Protein AF-A0A2A5S0N9-F1 (afdb_monomer)

Mean predicted aligned error: 5.62 Å

Secondary structure (DSSP, 8-state):
-PPPP-GGGS-SS-S-S-EEEEEEEEEEEEE--B-TTSPBPB-TTSSBPPEEEEEEEEEEEEEEE-SSTTTT-EEEEEE--SS-SS-HHHHHTSS--EEEEET-EEEE-SSS-EEE-SEEEE-

Foldseek 3Di:
DDDDDDPVVDDPQPQAFKKWFDAKDFDFDWDWDADPVRHTDADPVRHRDTDGDPHTQWMKTWIAHCDDPNHRDIAIEIERDSDDPDHNVRSVVDPTWMKGFAPKDFPDDDVVTHIYGHDMDTD

pLDDT: mean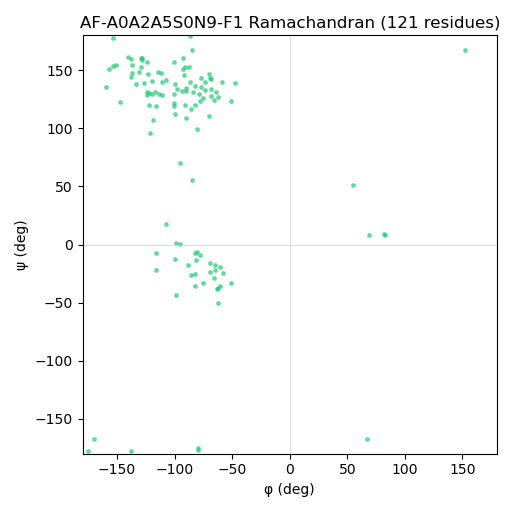 92.05, std 6.94, range [53.56, 97.94]

Nearest PDB structures (foldseek):
  1sru-assembly1_A  TM=3.888E-01  e=2.735E-01  Escherichia coli
  1sru-assembly1_D  TM=3.316E-01  e=3.416E-01  Escherichia coli
  1eyg-assembly1_B  TM=3.604E-01  e=7.444E-01  Escherichia coli
  7u5c-assembly1_E  TM=4.279E-01  e=1.715E+00  Homo sapiens
  3in9-assembly1_A  TM=2.583E-01  e=1.715E+00  Bacteroides thetaiotaomicron

Sequence (123 aa):
MAKLLSVRDWDFNNIGNVFELDEVTPVFEQEHRADENGEIIKDREGKPRNFATDRIIGQNYSVTILDGKFKKKSTQIKILDPKALITNDDIMKKDSVKVTFVNLECSMQGNPMYYRAEKIEFV

Solvent-accessible surface area (backbone atoms only — not comparable to full-atom values): 7230 Å² total; per-residue (Å²): 134,88,80,79,91,51,79,86,80,53,71,72,52,71,48,50,68,41,28,35,57,76,44,63,44,79,34,52,42,68,45,75,48,59,47,100,86,67,48,72,42,52,43,99,84,68,45,79,30,77,38,74,53,92,50,61,48,11,31,34,36,35,30,35,25,70,30,68,93,44,45,80,41,70,45,44,37,35,28,81,42,58,72,68,96,65,54,56,72,60,45,74,75,40,98,73,46,50,31,34,60,44,76,51,38,64,73,40,92,58,94,74,55,36,32,30,28,78,45,77,44,78,108

Radius of gyration: 18.24 Å; Cα contacts (8 Å, |Δi|>4): 247; chains: 1; bounding box: 46×27×60 Å

Structure (mmCIF, N/CA/C/O backbone):
data_AF-A0A2A5S0N9-F1
#
_entry.id   AF-A0A2A5S0N9-F1
#
loop_
_atom_site.group_PDB
_atom_site.id
_atom_site.type_symbol
_atom_site.label_atom_id
_atom_site.label_alt_id
_atom_site.label_comp_id
_atom_site.label_asym_id
_atom_site.label_entity_id
_atom_site.label_seq_id
_atom_site.pdbx_PDB_ins_code
_atom_site.Cartn_x
_atom_site.Cartn_y
_atom_site.Cartn_z
_atom_site.occupancy
_atom_site.B_iso_or_equiv
_atom_site.auth_seq_id
_atom_site.auth_comp_id
_atom_site.auth_asym_id
_atom_site.auth_atom_id
_atom_site.pdbx_PDB_model_num
ATOM 1 N N . MET A 1 1 ? 26.262 16.129 28.523 1.00 53.56 1 MET A N 1
ATOM 2 C CA . MET A 1 1 ? 26.012 16.820 27.238 1.00 53.56 1 MET A CA 1
ATOM 3 C C . MET A 1 1 ? 24.746 16.215 26.643 1.00 53.56 1 MET A C 1
ATOM 5 O O . MET A 1 1 ? 24.692 14.995 26.541 1.00 53.56 1 MET A O 1
ATOM 9 N N . ALA A 1 2 ? 23.706 17.009 26.376 1.00 66.38 2 ALA A N 1
ATOM 10 C CA . ALA A 1 2 ? 22.451 16.488 25.825 1.00 66.38 2 ALA A CA 1
ATOM 11 C C . ALA A 1 2 ? 22.644 16.133 24.342 1.00 66.38 2 ALA A C 1
ATOM 13 O O . ALA A 1 2 ? 23.235 16.917 23.600 1.00 66.38 2 ALA A O 1
ATOM 14 N N . LYS A 1 3 ? 22.193 14.948 23.919 1.00 78.56 3 LYS A N 1
ATOM 15 C CA . LYS A 1 3 ? 22.180 14.572 22.499 1.00 78.56 3 LYS A CA 1
ATOM 16 C C . LYS A 1 3 ? 21.008 15.268 21.807 1.00 78.56 3 LYS A C 1
ATOM 18 O O . LYS A 1 3 ? 19.947 15.428 22.406 1.00 78.56 3 LYS A O 1
ATOM 23 N N . LEU A 1 4 ? 21.217 15.685 20.562 1.00 82.50 4 LEU A N 1
ATOM 24 C CA . LEU A 1 4 ? 20.164 16.259 19.728 1.00 82.50 4 LEU A CA 1
ATOM 25 C C . LEU A 1 4 ? 19.212 15.155 19.265 1.00 82.50 4 LEU A C 1
ATOM 27 O O . LEU A 1 4 ? 19.663 14.068 18.908 1.00 82.50 4 LEU A O 1
ATOM 31 N N . LEU A 1 5 ? 17.915 15.462 19.257 1.00 78.44 5 LEU A N 1
ATOM 32 C CA . LEU A 1 5 ? 16.883 14.583 18.717 1.00 78.44 5 LEU A CA 1
ATOM 33 C C . LEU A 1 5 ? 17.106 14.395 17.209 1.00 78.44 5 LEU A C 1
ATOM 35 O O . LEU A 1 5 ? 17.296 15.368 16.477 1.00 78.44 5 LEU A O 1
ATOM 39 N N . SER A 1 6 ? 17.089 13.150 16.752 1.00 80.62 6 SER A N 1
ATOM 40 C CA . SER A 1 6 ? 17.381 12.748 15.380 1.00 80.62 6 SER A CA 1
ATOM 41 C C . SER A 1 6 ? 16.276 11.867 14.819 1.00 80.62 6 SER A C 1
ATOM 43 O O . SER A 1 6 ? 15.548 11.219 15.561 1.00 80.62 6 SER A O 1
ATOM 45 N N . VAL A 1 7 ? 16.187 11.791 13.487 1.00 71.75 7 VAL A N 1
ATOM 46 C CA . VAL A 1 7 ? 15.214 10.946 12.767 1.00 71.75 7 VAL A CA 1
ATOM 47 C C . VAL A 1 7 ? 15.231 9.494 13.278 1.00 71.75 7 VAL A C 1
ATOM 49 O O . VAL A 1 7 ? 14.185 8.869 13.381 1.00 71.75 7 VAL A O 1
ATOM 52 N N . ARG A 1 8 ? 16.395 8.984 13.704 1.00 73.62 8 ARG A N 1
ATOM 53 C CA . ARG A 1 8 ? 16.564 7.618 14.231 1.00 73.62 8 ARG A CA 1
ATOM 54 C C . ARG A 1 8 ? 15.914 7.377 15.594 1.00 73.62 8 ARG A C 1
ATOM 56 O O . ARG A 1 8 ? 15.753 6.224 15.973 1.00 73.62 8 ARG A O 1
ATOM 63 N N . ASP A 1 9 ? 15.564 8.435 16.318 1.00 79.12 9 ASP A N 1
ATOM 64 C CA . ASP A 1 9 ? 14.878 8.338 17.608 1.00 79.12 9 ASP A CA 1
ATOM 65 C C . ASP A 1 9 ? 13.363 8.112 17.443 1.00 79.12 9 ASP A C 1
ATOM 67 O O . ASP A 1 9 ? 12.656 7.881 18.425 1.00 79.12 9 ASP A O 1
ATOM 71 N N . TRP A 1 10 ? 12.848 8.166 16.208 1.00 79.31 10 TRP A N 1
ATOM 72 C CA . TRP A 1 10 ? 11.469 7.815 15.884 1.00 79.31 10 TRP A CA 1
ATOM 73 C C . TRP A 1 10 ? 11.387 6.404 15.298 1.00 79.31 10 TRP A C 1
ATOM 75 O O . TRP A 1 10 ? 12.070 6.070 14.331 1.00 79.31 10 TRP A O 1
ATOM 85 N N . ASP A 1 11 ? 10.488 5.591 15.854 1.00 83.50 11 ASP A N 1
ATOM 86 C CA . ASP A 1 11 ? 10.097 4.322 15.249 1.00 83.50 11 ASP A CA 1
ATOM 87 C C . ASP A 1 11 ? 9.071 4.580 14.140 1.00 83.50 11 ASP A C 1
ATOM 89 O O . ASP A 1 11 ? 7.886 4.802 14.396 1.00 83.50 11 ASP A O 1
ATOM 93 N N . PHE A 1 12 ? 9.546 4.590 12.895 1.00 83.75 12 PHE A N 1
ATOM 94 C CA . PHE A 1 12 ? 8.689 4.786 11.729 1.00 83.75 12 PHE A CA 1
ATOM 95 C C . PHE A 1 12 ? 7.903 3.548 11.333 1.00 83.75 12 PHE A C 1
ATOM 97 O O . PHE A 1 12 ? 7.046 3.686 10.470 1.00 83.75 12 PHE A O 1
ATOM 104 N N . ASN A 1 13 ? 8.161 2.376 11.916 1.00 84.38 13 ASN A N 1
ATOM 105 C CA . ASN A 1 13 ? 7.396 1.166 11.616 1.00 84.38 13 ASN A CA 1
ATOM 106 C C . ASN A 1 13 ? 6.089 1.121 12.418 1.00 84.38 13 ASN A C 1
ATOM 108 O O . ASN A 1 13 ? 5.103 0.545 11.970 1.00 84.38 13 ASN A O 1
ATOM 112 N N . ASN A 1 14 ? 6.045 1.793 13.570 1.00 86.75 14 ASN A N 1
ATOM 113 C CA . ASN A 1 14 ? 4.873 1.844 14.436 1.00 86.75 14 ASN A CA 1
ATOM 114 C C . ASN A 1 14 ? 4.016 3.095 14.180 1.00 86.75 14 ASN A C 1
ATOM 116 O O . ASN A 1 14 ? 3.967 4.027 14.992 1.00 86.75 14 ASN A O 1
ATOM 120 N N . ILE A 1 15 ? 3.353 3.139 13.019 1.00 90.94 15 ILE A N 1
ATOM 121 C CA . ILE A 1 15 ? 2.495 4.277 12.651 1.00 90.94 15 ILE A CA 1
ATOM 122 C C . ILE A 1 15 ? 1.040 4.162 13.111 1.00 90.94 15 ILE A C 1
ATOM 124 O O . ILE A 1 15 ? 0.353 5.180 13.181 1.00 90.94 15 ILE A O 1
ATOM 128 N N . GLY A 1 16 ? 0.597 2.957 13.454 1.00 91.50 16 GLY A N 1
ATOM 129 C CA . GLY A 1 16 ? -0.781 2.613 13.788 1.00 91.50 16 GLY A CA 1
ATOM 130 C C . GLY A 1 16 ? -1.050 1.144 13.459 1.00 91.50 16 GLY A C 1
ATOM 131 O O . GLY A 1 16 ? -0.242 0.512 12.779 1.00 91.50 16 GLY A O 1
ATOM 132 N N . ASN A 1 17 ? -2.166 0.602 13.944 1.00 94.69 17 ASN A N 1
ATOM 133 C CA . ASN A 1 17 ? -2.576 -0.786 13.688 1.00 94.69 17 ASN A CA 1
ATOM 134 C C . ASN A 1 17 ? -3.881 -0.875 12.897 1.00 94.69 17 ASN A C 1
ATOM 136 O O . ASN A 1 17 ? -4.152 -1.907 12.280 1.00 94.69 17 ASN A O 1
ATOM 140 N N . VAL A 1 18 ? -4.691 0.185 12.922 1.00 97.25 18 VAL A N 1
ATOM 141 C CA . VAL A 1 18 ? -5.993 0.227 12.258 1.00 97.25 18 VAL A CA 1
ATOM 142 C C . VAL A 1 18 ? -6.029 1.386 11.280 1.00 97.25 18 VAL A C 1
ATOM 144 O O . VAL A 1 18 ? -5.714 2.531 11.615 1.00 97.25 18 VAL A O 1
ATOM 147 N N . PHE A 1 19 ? -6.460 1.077 10.066 1.00 97.69 19 PHE A N 1
ATOM 148 C CA . PHE A 1 19 ? -6.443 1.991 8.940 1.00 97.69 19 PHE A CA 1
ATOM 149 C C . PHE A 1 19 ? -7.801 1.995 8.251 1.00 97.69 19 PHE A C 1
ATOM 151 O O . PHE A 1 19 ? -8.496 0.982 8.227 1.00 97.69 19 PHE A O 1
ATOM 158 N N . GLU A 1 20 ? -8.170 3.137 7.696 1.00 97.69 20 GLU A N 1
ATOM 159 C CA . GLU A 1 20 ? -9.263 3.269 6.744 1.00 97.69 20 GLU A CA 1
ATOM 160 C C . GLU A 1 20 ? -8.693 3.173 5.337 1.00 97.69 20 GLU A C 1
ATOM 162 O O . GLU A 1 20 ? -7.666 3.784 5.045 1.00 97.69 20 GLU A O 1
ATOM 167 N N . LEU A 1 21 ? -9.321 2.360 4.498 1.00 97.44 21 LEU A N 1
ATOM 168 C CA . LEU A 1 21 ? -8.898 2.156 3.127 1.00 97.44 21 LEU A CA 1
ATOM 169 C C . LEU A 1 21 ? -9.604 3.146 2.203 1.00 97.44 21 LEU A C 1
ATOM 171 O O . LEU A 1 21 ? -10.829 3.124 2.101 1.00 97.44 21 LEU A O 1
ATOM 175 N N . ASP A 1 22 ? -8.808 3.960 1.513 1.00 96.38 22 ASP A N 1
ATOM 176 C CA . ASP A 1 22 ? -9.287 5.035 0.645 1.00 96.38 22 ASP A CA 1
ATOM 177 C C . ASP A 1 22 ? -9.288 4.604 -0.833 1.00 96.38 22 ASP A C 1
ATOM 179 O O . ASP A 1 22 ? -10.245 4.854 -1.562 1.00 96.38 22 ASP A O 1
ATOM 183 N N . GLU A 1 23 ? -8.221 3.936 -1.287 1.00 97.12 23 GLU A N 1
ATOM 184 C CA . GLU A 1 23 ? -8.047 3.528 -2.689 1.00 97.12 23 GLU A CA 1
ATOM 185 C C . GLU A 1 23 ? -7.078 2.342 -2.815 1.00 97.12 23 GLU A C 1
ATOM 187 O O . GLU A 1 23 ? -6.135 2.198 -2.032 1.00 97.12 23 GLU A O 1
ATOM 192 N N . VAL A 1 24 ? -7.267 1.521 -3.848 1.00 97.06 24 VAL A N 1
ATOM 193 C CA . VAL A 1 24 ? -6.330 0.479 -4.284 1.00 97.06 24 VAL A CA 1
ATOM 194 C C . VAL A 1 24 ? -5.880 0.746 -5.717 1.00 97.06 24 VAL A C 1
ATOM 196 O O . VAL A 1 24 ? -6.703 0.928 -6.615 1.00 97.06 24 VAL A O 1
ATOM 199 N N . THR A 1 25 ? -4.565 0.728 -5.946 1.00 96.94 25 THR A N 1
ATOM 200 C CA . THR A 1 25 ? -3.967 0.865 -7.283 1.00 96.94 25 THR A CA 1
ATOM 201 C C . THR A 1 25 ? -2.994 -0.279 -7.584 1.00 96.94 25 THR A C 1
ATOM 203 O O . THR A 1 25 ? -2.218 -0.671 -6.708 1.00 96.94 25 THR A O 1
ATOM 206 N N . PRO A 1 26 ? -2.991 -0.824 -8.814 1.00 96.88 26 PRO A N 1
ATOM 207 C CA . PRO A 1 26 ? -2.091 -1.910 -9.177 1.00 96.88 26 PRO A CA 1
ATOM 208 C C . PRO A 1 26 ? -0.633 -1.448 -9.253 1.00 96.88 26 PRO A C 1
ATOM 210 O O . PRO A 1 26 ? -0.316 -0.360 -9.736 1.00 96.88 26 PRO A O 1
ATOM 213 N N . VAL A 1 27 ? 0.271 -2.327 -8.827 1.00 95.50 27 VAL A N 1
ATOM 214 C CA . VAL A 1 27 ? 1.715 -2.200 -9.038 1.00 95.50 27 VAL A CA 1
ATOM 215 C C . VAL A 1 27 ? 2.104 -3.099 -10.200 1.00 95.50 27 VAL A C 1
ATOM 217 O O . VAL A 1 27 ? 1.934 -4.316 -10.126 1.00 95.50 27 VAL A O 1
ATOM 220 N N . PHE A 1 28 ? 2.644 -2.505 -11.260 1.00 95.50 28 PHE A N 1
ATOM 221 C CA . PHE A 1 28 ? 3.069 -3.226 -12.457 1.00 95.50 28 PHE A CA 1
ATOM 222 C C . PHE A 1 28 ? 4.541 -3.641 -12.383 1.00 95.50 28 PHE A C 1
ATOM 224 O O . PHE A 1 28 ? 5.373 -2.914 -11.831 1.00 95.50 28 PHE A O 1
ATOM 231 N N . GLU A 1 29 ? 4.859 -4.802 -12.957 1.00 95.31 29 GLU A N 1
ATOM 232 C CA . GLU A 1 29 ? 6.236 -5.234 -13.196 1.00 95.31 29 GLU A CA 1
ATOM 233 C C . GLU A 1 29 ? 6.936 -4.211 -14.089 1.00 95.31 29 GLU A C 1
ATOM 235 O O . GLU A 1 29 ? 6.339 -3.669 -15.025 1.00 95.31 29 GLU A O 1
ATOM 240 N N . GLN A 1 30 ? 8.200 -3.934 -13.780 1.00 93.75 30 GLN A N 1
ATOM 241 C CA . GLN A 1 30 ? 9.024 -3.009 -14.542 1.00 93.75 30 GLN A CA 1
ATOM 242 C C . GLN A 1 30 ? 10.122 -3.769 -15.275 1.00 93.75 30 GLN A C 1
ATOM 244 O O . GLN A 1 30 ? 10.747 -4.663 -14.710 1.00 93.75 30 GLN A O 1
ATOM 249 N N . GLU A 1 31 ? 10.381 -3.368 -16.513 1.00 92.75 31 GLU A N 1
ATOM 250 C CA . GLU A 1 31 ? 11.425 -3.936 -17.360 1.00 92.75 31 GLU A CA 1
ATOM 251 C C . GLU A 1 31 ? 12.318 -2.843 -17.955 1.00 92.75 31 GLU A C 1
ATOM 253 O O . GLU A 1 31 ? 11.938 -1.669 -18.053 1.00 92.75 31 GLU A O 1
ATOM 258 N N . HIS A 1 32 ? 13.505 -3.250 -18.397 1.00 93.75 32 HIS A N 1
ATOM 259 C CA . HIS A 1 32 ? 14.369 -2.437 -19.241 1.00 93.75 32 HIS A CA 1
ATOM 260 C C . HIS A 1 32 ? 14.214 -2.875 -20.691 1.00 93.75 32 HIS A C 1
ATOM 262 O O . HIS A 1 32 ? 14.179 -4.067 -20.987 1.00 93.75 32 HIS A O 1
ATOM 268 N N . ARG A 1 33 ? 14.147 -1.903 -21.599 1.00 92.94 33 ARG A N 1
ATOM 269 C CA . ARG A 1 33 ? 13.999 -2.146 -23.037 1.00 92.94 33 ARG A CA 1
ATOM 270 C C . ARG A 1 33 ? 15.260 -1.734 -23.776 1.00 92.94 33 ARG A C 1
ATOM 272 O O . ARG A 1 33 ? 15.922 -0.783 -23.361 1.00 92.94 33 ARG A O 1
ATOM 279 N N . ALA A 1 34 ? 15.559 -2.440 -24.859 1.00 93.19 34 ALA A N 1
ATOM 280 C CA . ALA A 1 34 ? 16.590 -2.052 -25.809 1.00 93.19 34 ALA A CA 1
ATOM 281 C C . ALA A 1 34 ? 15.989 -1.218 -26.953 1.00 93.19 34 ALA A C 1
ATOM 283 O O . ALA A 1 34 ? 14.809 -1.372 -27.275 1.00 93.19 34 ALA A O 1
ATOM 284 N N . ASP A 1 35 ? 16.783 -0.324 -27.532 1.00 91.31 35 ASP A N 1
ATOM 285 C CA . ASP A 1 35 ? 16.449 0.406 -28.751 1.00 91.31 35 ASP A CA 1
ATOM 286 C C . ASP A 1 35 ? 16.683 -0.452 -30.011 1.00 91.31 35 ASP A C 1
ATOM 288 O O . ASP A 1 35 ? 17.037 -1.630 -29.933 1.00 91.31 35 ASP A O 1
ATOM 292 N N . GLU A 1 36 ? 16.479 0.136 -31.191 1.00 91.62 36 GLU A N 1
ATOM 293 C CA . GLU A 1 36 ? 16.646 -0.542 -32.486 1.00 91.62 36 GLU A CA 1
ATOM 294 C C . GLU A 1 36 ? 18.078 -1.053 -32.734 1.00 91.62 36 GLU A C 1
ATOM 296 O O . GLU A 1 36 ? 18.274 -1.958 -33.544 1.00 91.62 36 GLU A O 1
ATOM 301 N N . ASN A 1 37 ? 19.071 -0.520 -32.015 1.00 91.12 37 ASN A N 1
ATOM 302 C CA . ASN A 1 37 ? 20.474 -0.923 -32.103 1.00 91.12 37 ASN A CA 1
ATOM 303 C C . ASN A 1 37 ? 20.860 -1.954 -31.029 1.00 91.12 37 ASN A C 1
ATOM 305 O O . ASN A 1 37 ? 22.011 -2.389 -30.977 1.00 91.12 37 ASN A O 1
ATOM 309 N N . GLY A 1 38 ? 19.916 -2.357 -30.172 1.00 88.62 38 GLY A N 1
ATOM 310 C CA . GLY A 1 38 ? 20.156 -3.279 -29.066 1.00 88.62 38 GLY A CA 1
ATOM 311 C C . GLY A 1 38 ? 20.724 -2.618 -27.805 1.00 88.62 38 GLY A C 1
ATOM 312 O O . GLY A 1 38 ? 21.087 -3.333 -26.869 1.00 88.62 38 GLY A O 1
ATOM 313 N N . GLU A 1 39 ? 20.793 -1.284 -27.731 1.00 92.50 39 GLU A N 1
ATOM 314 C CA . GLU A 1 39 ? 21.266 -0.577 -26.538 1.00 92.50 39 GLU A CA 1
ATOM 315 C C . GLU A 1 39 ? 20.132 -0.332 -25.537 1.00 92.50 39 GLU A C 1
ATOM 317 O O . GLU A 1 39 ? 19.017 0.023 -25.909 1.00 92.50 39 GLU A O 1
ATOM 322 N N . ILE A 1 40 ? 20.404 -0.480 -24.234 1.00 93.50 40 ILE A N 1
ATOM 323 C CA . ILE A 1 40 ? 19.397 -0.226 -23.191 1.00 93.50 40 ILE A CA 1
ATOM 324 C C . ILE A 1 40 ? 18.970 1.244 -23.223 1.00 93.50 40 ILE A C 1
ATOM 326 O O . ILE A 1 40 ? 19.797 2.147 -23.072 1.00 93.50 40 ILE A O 1
ATOM 330 N N . ILE A 1 41 ? 17.660 1.473 -23.316 1.00 93.50 41 ILE A N 1
ATOM 331 C CA . ILE A 1 41 ? 17.070 2.808 -23.291 1.00 93.50 41 ILE A CA 1
ATOM 332 C C . ILE A 1 41 ? 17.306 3.437 -21.919 1.00 93.50 41 ILE A C 1
ATOM 334 O O . ILE A 1 41 ? 16.911 2.897 -20.881 1.00 93.50 41 ILE A O 1
ATOM 338 N N . LYS A 1 42 ? 17.927 4.616 -21.923 1.00 93.94 42 LYS A N 1
ATOM 339 C CA . LYS A 1 42 ? 18.262 5.375 -20.717 1.00 93.94 42 LYS A CA 1
ATOM 340 C C . LYS A 1 42 ? 17.271 6.511 -20.457 1.00 93.94 42 LYS A C 1
ATOM 342 O O . LYS A 1 42 ? 16.567 6.972 -21.356 1.00 93.94 42 LYS A O 1
ATOM 347 N N . ASP A 1 43 ? 17.191 6.945 -19.207 1.00 91.00 43 ASP A N 1
ATOM 348 C CA . ASP A 1 43 ? 16.490 8.159 -18.801 1.00 91.00 43 ASP A CA 1
ATOM 349 C C . ASP A 1 43 ? 17.338 9.422 -19.063 1.00 91.00 43 ASP A C 1
ATOM 351 O O . ASP A 1 43 ? 18.425 9.366 -19.642 1.00 91.00 43 ASP A O 1
ATOM 355 N N . ARG A 1 44 ? 16.838 10.591 -18.638 1.00 90.56 44 ARG A N 1
ATOM 356 C CA . ARG A 1 44 ? 17.540 11.878 -18.806 1.00 90.56 44 ARG A CA 1
ATOM 357 C C . ARG A 1 44 ? 18.858 11.964 -18.024 1.00 90.56 44 ARG A C 1
ATOM 359 O O . ARG A 1 44 ? 19.665 12.836 -18.324 1.00 90.56 44 ARG A O 1
ATOM 366 N N . GLU A 1 45 ? 19.066 11.093 -17.040 1.00 91.19 45 GLU A N 1
ATOM 367 C CA . GLU A 1 45 ? 20.269 11.022 -16.205 1.00 91.19 45 GLU A CA 1
ATOM 368 C C . GLU A 1 45 ? 21.249 9.935 -16.685 1.00 91.19 45 GLU A C 1
ATOM 370 O O . GLU A 1 45 ? 22.298 9.733 -16.075 1.00 91.19 45 GLU A O 1
ATOM 375 N N . GLY A 1 46 ? 20.927 9.228 -17.774 1.00 89.81 46 GLY A N 1
ATOM 376 C CA . GLY A 1 46 ? 21.766 8.172 -18.336 1.00 89.81 46 GLY A CA 1
ATOM 377 C C . GLY A 1 46 ? 21.631 6.812 -17.643 1.00 89.81 46 GLY A C 1
ATOM 378 O O . GLY A 1 46 ? 22.407 5.904 -17.952 1.00 89.81 46 GLY A O 1
ATOM 379 N N . LYS A 1 47 ? 20.664 6.633 -16.736 1.0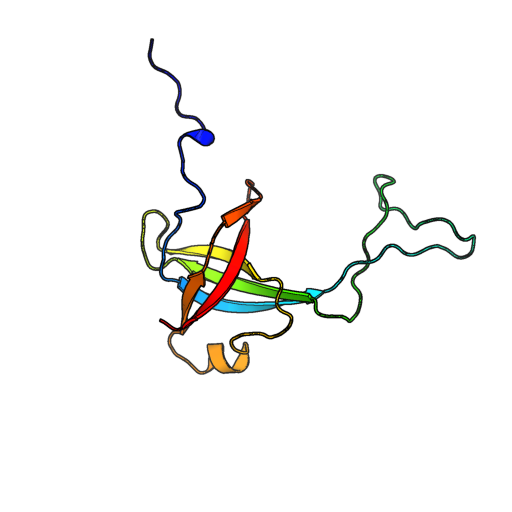0 91.25 47 LYS A N 1
ATOM 380 C CA . LYS A 1 47 ? 20.382 5.342 -16.087 1.00 91.25 47 LYS A CA 1
ATOM 381 C C . LYS A 1 47 ? 19.402 4.519 -16.926 1.00 91.25 47 LYS A C 1
ATOM 383 O O . LYS A 1 47 ? 18.591 5.113 -17.631 1.00 91.25 47 LYS A O 1
ATOM 388 N N . PRO A 1 48 ? 19.426 3.175 -16.850 1.00 93.38 48 PRO A N 1
ATOM 389 C CA . PRO A 1 48 ? 18.409 2.333 -17.475 1.00 93.38 48 PRO A CA 1
ATOM 390 C C . PRO A 1 48 ? 16.999 2.789 -17.099 1.00 93.38 48 PRO A C 1
ATOM 392 O O . PRO A 1 48 ? 16.653 2.881 -15.921 1.00 93.38 48 PRO A O 1
ATOM 395 N N . ARG A 1 49 ? 16.181 3.089 -18.106 1.00 92.69 49 ARG A N 1
ATOM 396 C CA . ARG A 1 49 ? 14.806 3.525 -17.892 1.00 92.69 49 ARG A CA 1
ATOM 397 C C . ARG A 1 49 ? 13.938 2.317 -17.554 1.00 92.69 49 ARG A C 1
ATOM 399 O O . ARG A 1 49 ? 14.012 1.289 -18.227 1.00 92.69 49 ARG A O 1
ATOM 406 N N . ASN A 1 50 ? 13.091 2.467 -16.542 1.00 91.69 50 ASN 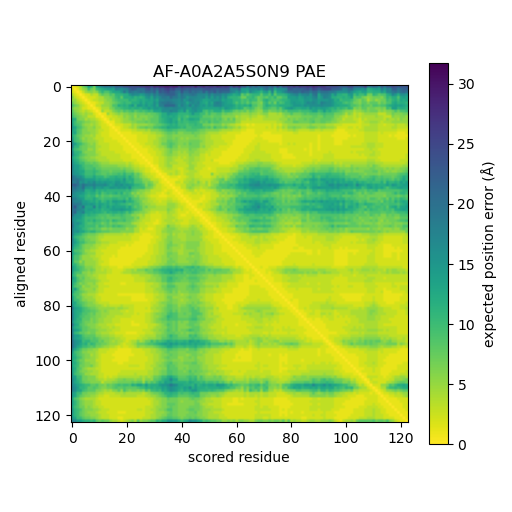A N 1
ATOM 407 C CA . ASN A 1 50 ? 12.064 1.483 -16.218 1.00 91.69 50 ASN A CA 1
ATOM 408 C C . ASN A 1 50 ? 10.824 1.726 -17.078 1.00 91.69 50 ASN A C 1
ATOM 410 O O . ASN A 1 50 ? 10.317 2.850 -17.153 1.00 91.69 50 ASN A O 1
ATOM 414 N N . PHE A 1 51 ? 10.316 0.663 -17.687 1.00 91.62 51 PHE A N 1
ATOM 415 C CA . PHE A 1 51 ? 9.045 0.649 -18.396 1.00 91.62 51 PHE A CA 1
ATOM 416 C C . PHE A 1 51 ? 8.084 -0.260 -17.649 1.00 91.62 51 PHE A C 1
ATOM 418 O O . PHE A 1 51 ? 8.437 -1.388 -17.324 1.00 91.62 51 PHE A O 1
ATOM 425 N N . ALA A 1 52 ? 6.880 0.233 -17.365 1.00 89.06 52 ALA A N 1
ATOM 426 C CA . ALA A 1 52 ? 5.828 -0.623 -16.842 1.00 89.06 52 ALA A CA 1
ATOM 427 C C . ALA A 1 52 ? 5.383 -1.608 -17.932 1.00 89.06 52 ALA A C 1
ATOM 429 O O . ALA A 1 52 ? 5.173 -1.220 -19.087 1.00 89.06 52 ALA A O 1
ATOM 430 N N . THR A 1 53 ? 5.252 -2.867 -17.544 1.00 93.44 53 THR A N 1
ATOM 431 C CA . THR A 1 53 ? 4.563 -3.900 -18.319 1.00 93.44 53 THR A CA 1
ATOM 432 C C . THR A 1 53 ? 3.063 -3.871 -18.001 1.00 93.44 53 THR A C 1
ATOM 434 O O . THR A 1 53 ? 2.600 -3.076 -17.181 1.00 93.44 53 THR A O 1
ATOM 437 N N . ASP A 1 54 ? 2.292 -4.743 -18.641 1.00 93.00 54 ASP A N 1
ATOM 438 C CA . ASP A 1 54 ? 0.885 -4.999 -18.325 1.00 93.00 54 ASP A CA 1
ATOM 439 C C . ASP A 1 54 ? 0.694 -5.978 -17.149 1.00 93.00 54 ASP A C 1
ATOM 441 O O . ASP A 1 54 ? -0.422 -6.152 -16.651 1.00 93.00 54 ASP A O 1
ATOM 445 N N . ARG A 1 55 ? 1.773 -6.596 -16.656 1.00 96.06 55 ARG A N 1
ATOM 446 C CA . ARG A 1 55 ? 1.714 -7.584 -15.581 1.00 96.06 55 ARG A CA 1
ATOM 447 C C . ARG A 1 55 ? 1.645 -6.916 -14.212 1.00 96.06 55 ARG A C 1
ATOM 449 O O . ARG A 1 55 ? 2.576 -6.239 -13.782 1.00 96.06 55 ARG A O 1
ATOM 456 N N . ILE A 1 56 ? 0.570 -7.183 -13.477 1.00 96.06 56 ILE A N 1
ATOM 457 C CA . ILE A 1 56 ? 0.417 -6.756 -12.081 1.00 96.06 56 ILE A CA 1
ATOM 458 C C . ILE A 1 56 ? 1.213 -7.697 -11.165 1.00 96.06 56 ILE A C 1
ATOM 460 O O . ILE A 1 56 ? 1.057 -8.916 -11.228 1.00 96.06 56 ILE A O 1
ATOM 464 N N . ILE A 1 57 ? 2.043 -7.124 -10.294 1.00 96.75 57 ILE A N 1
ATOM 465 C CA . ILE A 1 57 ? 2.872 -7.837 -9.304 1.00 96.75 57 ILE A CA 1
ATOM 466 C C . ILE A 1 57 ? 2.495 -7.515 -7.858 1.00 96.75 57 ILE A C 1
ATOM 468 O O . ILE A 1 57 ? 3.036 -8.109 -6.930 1.00 96.75 57 ILE A O 1
ATOM 472 N N . GLY A 1 58 ? 1.605 -6.550 -7.652 1.00 97.31 58 GLY A N 1
ATOM 473 C CA . GLY A 1 58 ? 1.242 -6.083 -6.325 1.00 97.31 58 GLY A CA 1
ATOM 474 C C . GLY A 1 58 ? 0.124 -5.057 -6.349 1.00 97.31 58 GLY A C 1
ATOM 475 O O . GLY A 1 58 ? -0.380 -4.686 -7.409 1.00 97.31 58 GLY A O 1
ATOM 476 N N . GLN A 1 59 ? -0.211 -4.559 -5.167 1.00 97.94 59 GLN A N 1
ATOM 477 C CA . GLN A 1 59 ? -1.211 -3.524 -4.944 1.00 97.94 59 GLN A CA 1
ATOM 478 C C . GLN A 1 59 ? -0.649 -2.468 -3.989 1.00 97.94 59 GLN A C 1
ATOM 480 O O . GLN A 1 59 ? 0.005 -2.792 -2.994 1.00 97.94 59 GLN A O 1
ATOM 485 N N . ASN A 1 60 ? -0.905 -1.202 -4.292 1.00 97.06 60 ASN A N 1
ATOM 486 C CA . ASN A 1 60 ? -0.696 -0.078 -3.392 1.00 97.06 60 ASN A CA 1
ATOM 487 C C . ASN A 1 60 ? -2.046 0.305 -2.783 1.00 97.06 60 ASN A C 1
ATOM 489 O O . ASN A 1 60 ? -2.975 0.661 -3.509 1.00 97.06 60 ASN A O 1
ATOM 493 N N . TYR A 1 61 ? -2.124 0.262 -1.458 1.00 97.44 61 TYR A N 1
ATOM 494 C CA . TYR A 1 61 ? -3.291 0.659 -0.681 1.00 97.44 61 TYR A CA 1
ATOM 495 C C . TYR A 1 61 ? -3.060 2.070 -0.133 1.00 97.44 61 TYR A C 1
ATOM 497 O O . TYR A 1 61 ? -2.178 2.269 0.707 1.00 97.44 61 TYR A O 1
ATOM 505 N N . SER A 1 62 ? -3.825 3.046 -0.619 1.00 97.00 62 SER A N 1
ATOM 506 C CA . SER A 1 62 ? -3.900 4.383 -0.025 1.00 97.00 62 SER A CA 1
ATOM 507 C C . SER A 1 62 ? -4.793 4.304 1.206 1.00 97.00 62 SER A C 1
ATOM 509 O O . SER A 1 62 ? -5.932 3.843 1.114 1.00 97.00 62 SER A O 1
ATOM 511 N N . VAL A 1 63 ? -4.262 4.704 2.357 1.00 96.94 63 VAL A N 1
ATOM 512 C CA . VAL A 1 63 ? -4.951 4.543 3.637 1.00 96.94 63 VAL A CA 1
ATOM 513 C C . VAL A 1 63 ? -4.839 5.770 4.522 1.00 96.94 63 VAL A C 1
ATOM 515 O O . VAL A 1 63 ? -3.832 6.485 4.493 1.00 96.94 63 VAL A O 1
ATOM 518 N N . THR A 1 64 ? -5.818 5.924 5.407 1.00 97.00 64 THR A N 1
ATOM 519 C CA . THR A 1 64 ? -5.827 6.903 6.490 1.00 97.00 64 THR A CA 1
ATOM 520 C C . THR A 1 64 ? -5.691 6.207 7.844 1.00 97.00 64 THR A C 1
ATOM 522 O O . THR A 1 64 ? -6.410 5.269 8.172 1.00 97.00 64 THR A O 1
ATOM 525 N N . ILE A 1 65 ? -4.747 6.661 8.667 1.00 96.81 65 ILE A N 1
ATOM 526 C CA . ILE A 1 65 ? -4.430 6.051 9.964 1.00 96.81 65 ILE A CA 1
ATOM 527 C C . ILE A 1 65 ? -5.518 6.408 10.989 1.00 96.81 65 ILE A C 1
ATOM 529 O O . ILE A 1 65 ? -5.790 7.591 11.226 1.00 96.81 65 ILE A O 1
ATOM 533 N N . LEU A 1 66 ? -6.116 5.410 11.648 1.00 97.50 66 LEU A N 1
ATOM 534 C CA . LEU A 1 66 ? -7.230 5.610 12.588 1.00 97.50 66 LEU A CA 1
ATOM 535 C C . LEU A 1 66 ? -6.821 5.617 14.069 1.00 97.50 66 LEU A C 1
ATOM 537 O O . LEU A 1 66 ? -7.607 6.057 14.923 1.00 97.50 66 LEU A O 1
ATOM 541 N N . ASP A 1 67 ? -5.599 5.198 14.385 1.00 95.06 67 ASP A N 1
ATOM 542 C CA . ASP A 1 67 ? -5.064 5.106 15.742 1.00 95.06 67 ASP A CA 1
ATOM 543 C C . ASP A 1 67 ? -3.607 5.602 15.859 1.00 95.06 6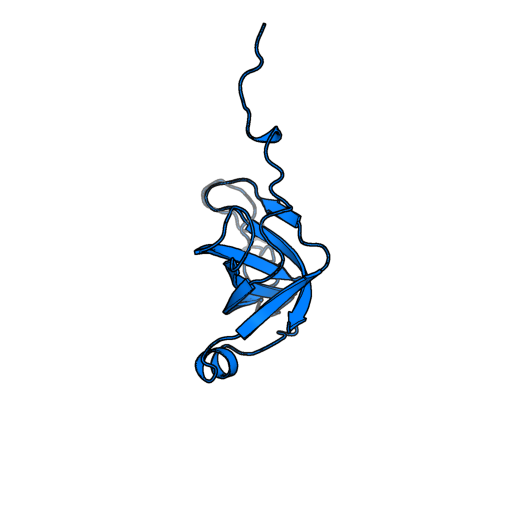7 ASP A C 1
ATOM 545 O O . ASP A 1 67 ? -3.026 6.160 14.930 1.00 95.06 67 ASP A O 1
ATOM 549 N N . GLY A 1 68 ? -3.044 5.502 17.065 1.00 90.06 68 GLY A N 1
ATOM 550 C CA . GLY A 1 68 ? -1.651 5.860 17.325 1.00 90.06 68 GLY A CA 1
ATOM 551 C C . GLY A 1 68 ? -1.317 7.352 17.197 1.00 90.06 68 GLY A C 1
ATOM 552 O O . GLY A 1 68 ? -2.175 8.238 17.160 1.00 90.06 68 GLY A O 1
ATOM 553 N N . LYS A 1 69 ? -0.010 7.635 17.167 1.00 89.00 69 LYS A N 1
ATOM 554 C CA . LYS A 1 69 ? 0.547 8.999 17.152 1.00 89.00 69 LYS A CA 1
ATOM 555 C C . LYS A 1 69 ? 0.281 9.743 15.840 1.00 89.00 69 LYS A C 1
ATOM 557 O O . LYS A 1 69 ? 0.283 10.972 15.824 1.00 89.00 69 LYS A O 1
ATOM 562 N N . PHE A 1 70 ? 0.055 9.007 14.755 1.00 90.75 70 PHE A N 1
ATOM 563 C CA . PHE A 1 70 ? -0.106 9.552 13.408 1.00 90.75 70 PHE A CA 1
ATOM 564 C C . PHE A 1 70 ? -1.554 9.490 12.907 1.00 90.75 70 PHE A C 1
ATOM 566 O O . PHE A 1 70 ? -1.802 9.648 11.714 1.00 90.75 70 PHE A O 1
ATOM 573 N N . LYS A 1 71 ? -2.522 9.318 13.814 1.00 95.06 71 LYS A N 1
ATOM 574 C CA . LYS A 1 71 ? -3.953 9.343 13.505 1.00 95.06 71 LYS A CA 1
ATOM 575 C C . LYS A 1 71 ? -4.339 10.546 12.628 1.00 95.06 71 LYS A C 1
ATOM 577 O O . LYS A 1 71 ? -3.899 11.671 12.874 1.00 95.06 71 LYS A O 1
ATOM 582 N N . LYS A 1 72 ? -5.223 10.314 11.651 1.00 95.0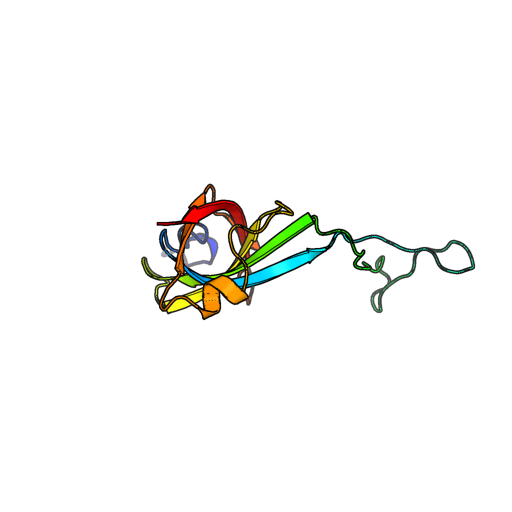0 72 LYS A N 1
ATOM 583 C CA . LYS A 1 72 ? -5.677 11.258 10.606 1.00 95.00 72 LYS A CA 1
ATOM 584 C C . LYS A 1 72 ? -4.620 11.641 9.563 1.00 95.00 72 LYS A C 1
ATOM 586 O O . LYS A 1 72 ? -4.848 12.571 8.792 1.00 95.00 72 LYS A O 1
ATOM 591 N N . LYS A 1 73 ? -3.453 10.997 9.548 1.00 94.25 73 LYS A N 1
ATOM 592 C CA . LYS A 1 73 ? -2.504 11.104 8.431 1.00 94.25 73 LYS A CA 1
ATOM 593 C C . LYS A 1 73 ? -2.782 10.000 7.421 1.00 94.25 73 LYS A C 1
ATOM 595 O O . LYS A 1 73 ? -3.256 8.935 7.807 1.00 94.25 73 LYS A O 1
ATOM 600 N N . SER A 1 74 ? -2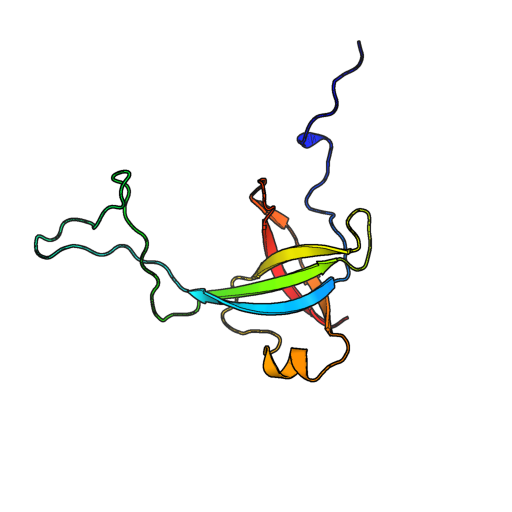.443 10.259 6.164 1.00 94.00 74 SER A N 1
ATOM 601 C CA . SER A 1 74 ? -2.600 9.296 5.076 1.00 94.00 74 SER A CA 1
ATOM 602 C C . SER A 1 74 ? -1.242 8.880 4.524 1.00 94.00 74 SER A C 1
ATOM 604 O O . SER A 1 74 ? -0.280 9.654 4.553 1.00 94.00 74 SER A O 1
ATOM 606 N N . THR A 1 75 ? -1.152 7.643 4.051 1.00 94.12 75 THR A N 1
ATOM 607 C CA . THR A 1 75 ? 0.056 7.076 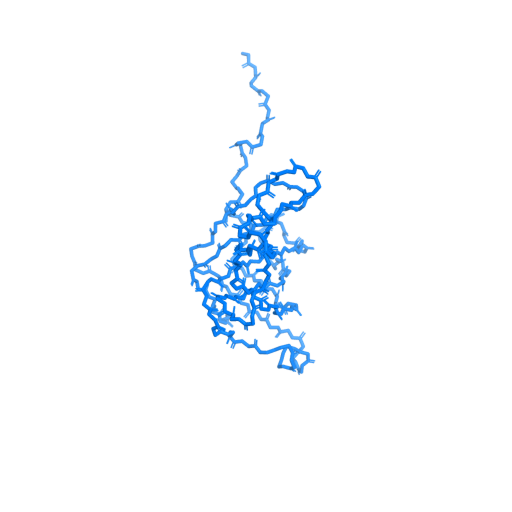3.443 1.00 94.12 75 THR A CA 1
ATOM 608 C C . THR A 1 75 ? -0.317 5.966 2.460 1.00 94.12 75 THR A C 1
ATOM 610 O O . THR A 1 75 ? -1.491 5.643 2.291 1.00 94.12 75 THR A O 1
ATOM 613 N N . GLN A 1 76 ? 0.688 5.395 1.800 1.00 94.75 76 GLN A N 1
ATOM 614 C CA . GLN A 1 76 ? 0.534 4.261 0.902 1.00 94.75 76 GLN A CA 1
ATOM 615 C C . GLN A 1 76 ? 1.302 3.058 1.435 1.00 94.75 76 GLN A C 1
ATOM 617 O O . GLN A 1 76 ? 2.486 3.162 1.776 1.00 94.75 76 GLN A O 1
ATOM 622 N N . ILE A 1 77 ? 0.621 1.914 1.463 1.00 96.62 77 ILE A N 1
ATOM 623 C CA . ILE A 1 77 ? 1.182 0.629 1.873 1.00 96.62 77 ILE A CA 1
ATOM 624 C C . ILE A 1 77 ? 1.160 -0.311 0.672 1.00 96.62 77 ILE A C 1
ATOM 626 O O . ILE A 1 77 ? 0.106 -0.611 0.114 1.00 96.62 77 ILE A O 1
ATOM 630 N N . LYS A 1 78 ? 2.341 -0.772 0.264 1.00 97.50 78 LYS A N 1
ATOM 631 C CA . LYS A 1 78 ? 2.513 -1.721 -0.836 1.00 97.50 78 LYS A CA 1
ATOM 632 C C . LYS A 1 78 ? 2.472 -3.159 -0.335 1.00 97.50 78 LYS A C 1
ATOM 634 O O . LYS A 1 78 ? 3.181 -3.501 0.608 1.00 97.50 78 LYS A O 1
ATOM 639 N N . ILE A 1 79 ? 1.740 -4.015 -1.038 1.00 97.69 79 ILE A N 1
ATOM 640 C CA . ILE A 1 79 ? 1.793 -5.471 -0.877 1.00 97.69 79 ILE A CA 1
ATOM 641 C C . ILE A 1 79 ? 2.123 -6.084 -2.232 1.00 97.69 79 ILE A C 1
ATOM 643 O O . ILE A 1 79 ? 1.476 -5.774 -3.231 1.00 97.69 79 ILE A O 1
ATOM 647 N N . LEU A 1 80 ? 3.136 -6.949 -2.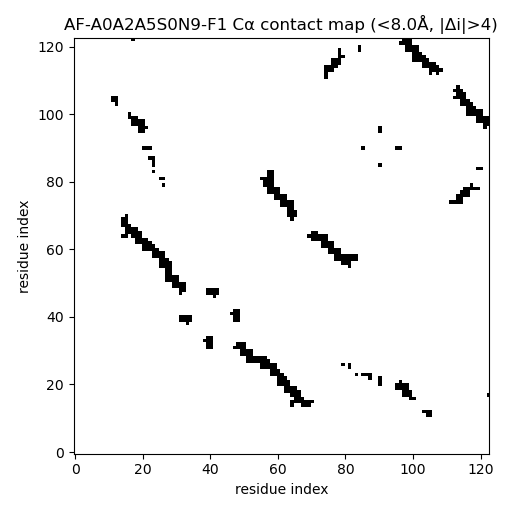282 1.00 96.00 80 LEU A N 1
ATOM 648 C CA . LEU A 1 80 ? 3.528 -7.669 -3.500 1.00 96.00 80 LEU A CA 1
ATOM 649 C C . LEU A 1 80 ? 2.695 -8.946 -3.684 1.00 96.00 80 LEU A C 1
ATOM 651 O O . LEU A 1 80 ? 3.228 -10.046 -3.793 1.00 96.00 80 LEU A O 1
ATOM 655 N N . ASP A 1 81 ? 1.376 -8.771 -3.692 1.00 94.75 81 ASP A N 1
ATOM 656 C CA . ASP A 1 81 ? 0.392 -9.778 -4.084 1.00 94.75 81 ASP A CA 1
ATOM 657 C C . ASP A 1 81 ? -0.442 -9.189 -5.233 1.00 94.75 81 ASP A C 1
ATOM 659 O O . ASP A 1 81 ? -1.068 -8.139 -5.049 1.00 94.75 81 ASP A O 1
ATOM 663 N N . PRO A 1 82 ? -0.456 -9.806 -6.429 1.00 93.12 82 PRO A N 1
ATOM 664 C CA . PRO A 1 82 ? -1.265 -9.328 -7.545 1.00 93.12 82 PRO A CA 1
ATOM 665 C C . PRO A 1 82 ? -2.762 -9.262 -7.230 1.00 93.12 82 PRO A C 1
ATOM 667 O O . PRO A 1 82 ? -3.487 -8.489 -7.860 1.00 93.12 82 PRO A O 1
ATOM 670 N N . LYS A 1 83 ? -3.247 -10.060 -6.274 1.00 94.50 83 LYS A N 1
ATOM 671 C CA . LYS A 1 83 ? -4.657 -10.102 -5.904 1.00 94.50 83 LYS A CA 1
ATOM 672 C C . LYS A 1 83 ? -4.980 -9.020 -4.872 1.00 94.50 83 LYS A C 1
ATOM 674 O O . LYS A 1 83 ? -4.529 -9.064 -3.732 1.00 94.50 83 LYS A O 1
ATOM 679 N N . ALA A 1 84 ? -5.835 -8.074 -5.255 1.00 93.69 84 ALA A N 1
ATOM 680 C CA . ALA A 1 84 ? -6.381 -7.094 -4.322 1.00 93.69 84 ALA A CA 1
ATOM 681 C C . ALA A 1 84 ? -7.340 -7.742 -3.308 1.00 93.69 84 ALA A C 1
ATOM 683 O O . ALA A 1 84 ? -8.125 -8.626 -3.660 1.00 93.69 84 ALA A O 1
ATOM 684 N N . LEU A 1 85 ? -7.307 -7.263 -2.059 1.00 94.88 85 LEU A N 1
ATOM 685 C CA . LEU A 1 85 ? -8.271 -7.651 -1.019 1.00 94.88 85 LEU A CA 1
ATOM 686 C C . LEU A 1 85 ? -9.701 -7.222 -1.378 1.00 94.88 85 LEU A C 1
ATOM 688 O O . LEU A 1 85 ? -10.662 -7.931 -1.083 1.00 94.88 85 LEU A O 1
ATOM 692 N N . ILE A 1 86 ? -9.828 -6.039 -1.976 1.00 95.12 86 ILE A N 1
ATOM 693 C CA . ILE A 1 86 ? -11.087 -5.363 -2.283 1.00 95.12 86 ILE A CA 1
ATOM 694 C C . ILE A 1 86 ? -10.883 -4.432 -3.484 1.00 95.12 86 ILE A C 1
ATOM 696 O O . ILE A 1 86 ? -9.762 -3.991 -3.741 1.00 95.12 86 ILE A O 1
ATOM 700 N N . THR A 1 87 ? -11.951 -4.157 -4.233 1.00 95.69 87 THR A N 1
ATOM 701 C CA . THR A 1 87 ? -11.923 -3.230 -5.374 1.00 95.69 87 THR A CA 1
ATOM 702 C C . THR A 1 87 ? -12.299 -1.806 -4.959 1.00 95.69 87 THR A C 1
ATOM 704 O O . THR A 1 87 ? -12.964 -1.606 -3.942 1.00 95.69 87 THR A O 1
ATOM 707 N N . ASN A 1 88 ? -11.939 -0.809 -5.774 1.00 96.94 88 ASN A N 1
ATOM 708 C CA . ASN A 1 88 ? -12.372 0.577 -5.546 1.00 96.94 88 ASN A CA 1
ATOM 709 C C . ASN A 1 88 ? -13.901 0.721 -5.582 1.00 96.94 88 ASN A C 1
ATOM 711 O O . ASN A 1 88 ? -14.460 1.453 -4.772 1.00 96.94 88 ASN A O 1
ATOM 715 N N . ASP A 1 89 ? -14.594 -0.034 -6.438 1.00 96.56 89 ASP A N 1
ATOM 716 C CA . ASP A 1 89 ? -16.060 -0.027 -6.484 1.00 96.56 89 ASP A CA 1
ATOM 717 C C . ASP A 1 89 ? -16.681 -0.504 -5.166 1.00 96.56 89 ASP A C 1
ATOM 719 O O . ASP A 1 89 ? -17.715 0.009 -4.740 1.00 96.56 89 ASP A O 1
ATOM 723 N N . ASP A 1 90 ? -16.069 -1.492 -4.514 1.00 95.00 90 ASP A N 1
ATOM 724 C CA . ASP A 1 90 ? -16.543 -2.004 -3.228 1.00 95.00 90 ASP A CA 1
ATOM 725 C C . ASP A 1 90 ? -16.218 -1.053 -2.073 1.00 95.00 90 ASP A C 1
ATOM 727 O O . ASP A 1 90 ? -17.010 -0.955 -1.135 1.00 95.00 90 ASP A O 1
ATOM 731 N N . ILE A 1 91 ? -15.084 -0.345 -2.142 1.00 95.50 91 ILE A N 1
ATOM 732 C CA . ILE A 1 91 ? -14.726 0.707 -1.181 1.00 95.50 91 ILE A CA 1
ATOM 733 C C . ILE A 1 91 ? -15.760 1.830 -1.242 1.00 95.50 91 ILE A C 1
ATOM 735 O O . ILE A 1 91 ? -16.354 2.164 -0.224 1.00 95.50 91 ILE A O 1
ATOM 739 N N . MET A 1 92 ? -16.062 2.337 -2.440 1.00 92.75 92 MET A N 1
ATOM 740 C CA . MET A 1 92 ? -16.988 3.459 -2.639 1.00 92.75 92 MET A CA 1
ATOM 741 C C . MET A 1 92 ? -18.440 3.146 -2.246 1.00 92.75 92 MET A C 1
ATOM 743 O O . MET A 1 92 ? -19.223 4.058 -1.992 1.00 92.75 92 MET A O 1
ATOM 747 N N . LYS A 1 93 ? -18.824 1.864 -2.207 1.00 95.88 93 LYS A N 1
ATOM 748 C CA . LYS A 1 93 ? -20.157 1.421 -1.758 1.00 95.88 93 LYS A CA 1
ATOM 749 C C . LYS A 1 93 ? -20.290 1.337 -0.238 1.00 95.88 93 LYS A C 1
ATOM 751 O O . LYS A 1 93 ? -21.403 1.148 0.250 1.00 95.88 93 LYS A O 1
ATOM 756 N N . LYS A 1 94 ? -19.184 1.390 0.504 1.00 93.06 94 LYS A N 1
ATOM 757 C CA . LYS A 1 94 ? -19.163 1.264 1.962 1.00 93.06 94 LYS A CA 1
ATOM 758 C C . LYS A 1 94 ? -18.864 2.619 2.589 1.00 93.06 94 LYS A C 1
ATOM 760 O O . LYS A 1 94 ? -17.995 3.339 2.121 1.00 93.06 94 LYS A O 1
ATOM 765 N N . ASP A 1 95 ? -19.526 2.918 3.703 1.00 89.94 95 ASP A N 1
ATOM 766 C CA . ASP A 1 95 ? -19.272 4.161 4.447 1.00 89.94 95 ASP A CA 1
ATOM 767 C C . ASP A 1 95 ? -17.857 4.208 5.047 1.00 89.94 95 ASP A C 1
ATOM 769 O O . ASP A 1 95 ? -17.303 5.281 5.261 1.00 89.94 95 ASP A O 1
ATOM 773 N N . SER A 1 96 ? -17.287 3.041 5.368 1.00 93.50 96 SER A N 1
ATOM 774 C CA . SER A 1 96 ? -15.939 2.900 5.922 1.00 93.50 96 SER A CA 1
ATOM 775 C C . SER A 1 96 ? -15.431 1.477 5.699 1.00 93.50 96 SER A C 1
ATOM 777 O O . SER A 1 96 ? -16.149 0.499 5.939 1.00 93.50 96 SER A O 1
ATOM 779 N N . VAL A 1 97 ? -14.179 1.348 5.258 1.00 97.25 97 VAL A N 1
ATOM 780 C CA . VAL A 1 97 ? -13.489 0.062 5.105 1.00 97.25 97 VAL A CA 1
ATOM 781 C C . VAL A 1 97 ? -12.274 0.062 6.012 1.00 97.25 97 VAL A C 1
ATOM 783 O O . VAL A 1 97 ? -11.288 0.736 5.733 1.00 97.25 97 VAL A O 1
ATOM 786 N N . LYS A 1 98 ? -12.343 -0.698 7.106 1.00 97.88 98 LYS A N 1
ATOM 787 C CA . LYS A 1 98 ? -11.257 -0.778 8.085 1.00 97.88 98 LYS A CA 1
ATOM 788 C C . LYS A 1 98 ? -10.404 -2.007 7.855 1.00 97.88 98 LYS A C 1
ATOM 790 O O . LYS A 1 98 ? -10.923 -3.109 7.675 1.00 97.88 98 LYS A O 1
ATOM 795 N N . VAL A 1 99 ? -9.098 -1.797 7.878 1.00 97.94 99 VAL A N 1
ATOM 796 C CA . VAL A 1 99 ? -8.099 -2.821 7.595 1.00 97.94 99 VAL A CA 1
ATOM 797 C C . VAL A 1 99 ? -6.929 -2.735 8.565 1.00 97.94 99 VAL A C 1
ATOM 799 O O . VAL A 1 99 ? -6.681 -1.704 9.198 1.00 97.94 99 VAL A O 1
ATOM 802 N N . THR A 1 100 ? -6.204 -3.840 8.662 1.00 97.75 100 THR A N 1
ATOM 803 C CA . THR A 1 100 ? -4.907 -3.936 9.325 1.00 97.75 100 THR A CA 1
ATOM 804 C C . THR A 1 100 ? -3.891 -4.578 8.385 1.00 97.75 100 THR A C 1
ATOM 806 O O . THR A 1 100 ? -4.256 -5.227 7.400 1.00 97.75 100 THR A O 1
ATOM 809 N N . PHE A 1 101 ? -2.610 -4.373 8.678 1.00 97.06 101 PHE A N 1
ATOM 810 C CA . PHE A 1 101 ? -1.496 -4.840 7.861 1.00 97.06 101 PHE A CA 1
ATOM 811 C C . PHE A 1 101 ? -0.560 -5.709 8.693 1.00 97.06 101 PHE A C 1
ATOM 813 O O . PHE A 1 101 ? -0.138 -5.322 9.782 1.00 97.06 101 PHE A O 1
ATOM 820 N N . VAL A 1 102 ? -0.213 -6.877 8.157 1.00 96.19 102 VAL A N 1
ATOM 821 C CA . VAL A 1 102 ? 0.701 -7.826 8.799 1.00 96.19 102 VAL A CA 1
ATOM 822 C C . VAL A 1 102 ? 2.127 -7.524 8.354 1.00 96.19 102 VAL A C 1
ATOM 824 O O . VAL A 1 102 ? 2.383 -7.369 7.157 1.00 96.19 102 VAL A O 1
ATOM 827 N N . ASN A 1 103 ? 3.049 -7.464 9.320 1.00 94.88 103 ASN A N 1
ATOM 828 C CA . ASN A 1 103 ? 4.469 -7.174 9.100 1.00 94.88 103 ASN A CA 1
ATOM 829 C C . ASN A 1 103 ? 4.684 -5.849 8.346 1.00 94.88 103 ASN A C 1
ATOM 831 O O . ASN A 1 103 ? 5.366 -5.786 7.325 1.00 94.88 103 ASN A O 1
ATOM 835 N N . LEU A 1 104 ? 4.046 -4.785 8.848 1.00 94.94 104 LEU A N 1
ATOM 836 C CA . LEU A 1 104 ? 4.177 -3.433 8.313 1.00 94.94 104 LEU A CA 1
ATOM 837 C C . LEU A 1 104 ? 5.585 -2.878 8.566 1.00 94.94 104 LEU A C 1
ATOM 839 O O . LEU A 1 104 ? 6.055 -2.821 9.702 1.00 94.94 104 LEU A O 1
ATOM 843 N N . GLU A 1 105 ? 6.224 -2.392 7.508 1.00 94.12 105 GLU A N 1
ATOM 844 C CA . GLU A 1 105 ? 7.567 -1.825 7.559 1.00 94.12 105 GLU A CA 1
ATOM 845 C C . GLU A 1 105 ? 7.671 -0.555 6.717 1.00 94.12 105 GLU A C 1
ATOM 847 O O . GLU A 1 105 ? 7.105 -0.447 5.625 1.00 94.12 105 GLU A O 1
ATOM 852 N N . CYS A 1 106 ? 8.464 0.402 7.188 1.00 92.62 106 CYS A N 1
ATOM 853 C CA . CYS A 1 106 ? 8.829 1.575 6.411 1.00 92.62 106 CYS A CA 1
ATOM 854 C C . CYS A 1 106 ? 9.781 1.169 5.273 1.00 92.62 106 CYS A C 1
ATOM 856 O O . CYS A 1 106 ? 10.946 0.852 5.505 1.00 92.62 106 CYS A O 1
ATOM 858 N N . SER A 1 107 ? 9.315 1.237 4.024 1.00 90.69 107 SER A N 1
ATOM 859 C CA . SER A 1 107 ? 10.123 0.905 2.844 1.00 90.69 107 SER A CA 1
ATOM 860 C C . SER A 1 107 ? 10.955 2.077 2.323 1.00 90.69 107 SER A C 1
ATOM 862 O O . SER A 1 107 ? 11.985 1.865 1.690 1.00 90.69 107 SER A O 1
ATOM 864 N N . MET A 1 108 ? 10.520 3.318 2.566 1.00 87.56 108 MET A N 1
ATOM 865 C CA . MET A 1 108 ? 11.269 4.515 2.182 1.00 87.56 108 MET A CA 1
ATOM 866 C C . MET A 1 108 ? 11.040 5.631 3.194 1.00 87.56 108 MET A C 1
ATOM 868 O O . MET A 1 108 ? 9.907 6.060 3.414 1.00 87.56 108 MET A O 1
ATOM 872 N N . GLN A 1 109 ? 12.140 6.118 3.766 1.00 83.81 109 GLN A N 1
ATOM 873 C CA . GLN A 1 109 ? 12.143 7.280 4.646 1.00 83.81 109 GLN A CA 1
ATOM 874 C C . GLN A 1 109 ? 12.367 8.535 3.795 1.00 83.81 109 GLN A C 1
ATOM 876 O O . GLN A 1 109 ? 13.452 8.730 3.248 1.00 83.81 109 GLN A O 1
ATOM 881 N N . GLY A 1 110 ? 11.333 9.360 3.635 1.00 79.94 110 GLY A N 1
ATOM 882 C CA . GLY A 1 110 ? 11.355 10.528 2.758 1.00 79.94 110 GLY A CA 1
ATOM 883 C C . GLY A 1 110 ? 10.134 11.427 2.940 1.00 79.94 110 GLY A C 1
ATOM 884 O O . GLY A 1 110 ? 9.377 11.286 3.899 1.00 79.94 110 GLY A O 1
ATOM 885 N N . ASN A 1 111 ? 9.946 12.365 2.011 1.00 78.19 111 ASN A N 1
ATOM 886 C CA . ASN A 1 111 ? 8.730 13.168 1.921 1.00 78.19 111 ASN A CA 1
ATOM 887 C C . ASN A 1 111 ? 8.092 12.958 0.534 1.00 78.19 111 ASN A C 1
ATOM 889 O O . ASN A 1 111 ? 8.537 13.599 -0.421 1.00 78.19 111 ASN A O 1
ATOM 893 N N . PRO A 1 112 ? 7.107 12.051 0.392 1.00 80.38 112 PRO A N 1
ATOM 894 C CA . PRO A 1 112 ? 6.392 11.332 1.458 1.00 80.38 112 PRO A CA 1
ATOM 895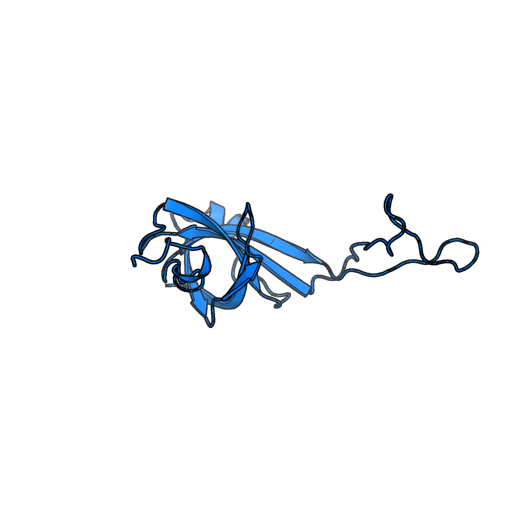 C C . PRO A 1 112 ? 7.100 10.052 1.959 1.00 80.38 112 PRO A C 1
ATOM 897 O O . PRO A 1 112 ? 8.047 9.558 1.346 1.00 80.38 112 PRO A O 1
ATOM 900 N N . MET A 1 113 ? 6.615 9.529 3.092 1.00 89.00 113 MET A N 1
ATOM 901 C CA . MET A 1 113 ? 6.996 8.227 3.662 1.00 89.00 113 MET A CA 1
ATOM 902 C C . MET A 1 113 ? 6.200 7.107 2.985 1.00 89.00 113 MET A C 1
ATOM 904 O O . MET A 1 113 ? 4.983 7.241 2.835 1.00 89.00 113 MET A O 1
ATOM 908 N N . TYR A 1 114 ? 6.863 5.998 2.645 1.00 88.94 114 TYR A N 1
ATOM 909 C CA . TYR A 1 114 ? 6.217 4.832 2.032 1.00 88.94 114 TYR A CA 1
ATOM 910 C C . TYR A 1 114 ? 6.442 3.562 2.836 1.00 88.94 114 TYR A C 1
ATOM 912 O O . TYR A 1 114 ? 7.524 3.348 3.395 1.00 88.94 114 TYR A O 1
ATOM 920 N N . TYR A 1 115 ? 5.435 2.695 2.804 1.00 95.50 115 TYR A N 1
ATOM 921 C CA . TYR A 1 115 ? 5.373 1.474 3.587 1.00 95.50 115 TYR A CA 1
ATOM 922 C C . TYR A 1 115 ? 5.181 0.242 2.711 1.00 95.50 115 TYR A C 1
ATOM 924 O O . TYR A 1 115 ? 4.646 0.309 1.601 1.00 95.50 115 TYR A O 1
ATOM 932 N N . ARG A 1 116 ? 5.580 -0.906 3.251 1.00 96.69 116 ARG A N 1
ATOM 933 C CA . ARG A 1 116 ? 5.273 -2.228 2.710 1.00 96.69 116 ARG A CA 1
ATOM 934 C C . ARG A 1 116 ? 4.702 -3.123 3.800 1.00 96.69 116 ARG A C 1
ATOM 936 O O . ARG A 1 116 ? 5.022 -2.936 4.969 1.00 96.69 116 ARG A O 1
ATOM 943 N N . ALA A 1 117 ? 3.893 -4.090 3.405 1.00 97.25 117 ALA A N 1
ATOM 944 C CA . ALA A 1 117 ? 3.382 -5.131 4.283 1.00 97.25 117 ALA A CA 1
ATOM 945 C C . ALA A 1 117 ? 3.363 -6.471 3.544 1.00 97.25 117 ALA A C 1
ATOM 947 O O . ALA A 1 117 ? 3.399 -6.517 2.311 1.00 97.25 117 ALA A O 1
ATOM 948 N N . GLU A 1 118 ? 3.290 -7.562 4.298 1.00 96.56 118 GLU A N 1
ATOM 949 C CA . GLU A 1 118 ? 3.155 -8.902 3.720 1.00 96.56 118 GLU A CA 1
ATOM 950 C C . GLU A 1 118 ? 1.704 -9.224 3.371 1.00 96.56 118 GLU A C 1
ATOM 952 O O . GLU A 1 118 ? 1.435 -9.898 2.379 1.00 96.56 118 GLU A O 1
ATOM 957 N N . LYS A 1 119 ? 0.760 -8.741 4.185 1.00 96.25 119 LYS A N 1
ATOM 958 C CA . LYS A 1 119 ? -0.663 -9.052 4.046 1.00 96.25 119 LYS A CA 1
ATOM 959 C C . LYS A 1 119 ? -1.533 -7.910 4.559 1.00 96.25 119 LYS A C 1
ATOM 961 O O . LYS A 1 119 ? -1.119 -7.143 5.425 1.00 96.25 119 LYS A O 1
ATOM 966 N N . ILE A 1 120 ? -2.748 -7.840 4.030 1.00 97.62 120 ILE A N 1
ATOM 967 C CA . ILE A 1 120 ? -3.831 -6.965 4.477 1.00 97.62 120 ILE A CA 1
ATOM 968 C C . ILE A 1 120 ? -5.026 -7.819 4.904 1.00 97.62 120 ILE A C 1
ATOM 970 O O . ILE A 1 120 ? -5.336 -8.835 4.275 1.00 97.62 120 ILE A O 1
ATOM 974 N N . GLU A 1 121 ? -5.692 -7.408 5.975 1.00 97.19 121 GLU A N 1
ATOM 975 C CA . GLU A 1 121 ? -6.858 -8.093 6.532 1.00 97.19 121 GLU A CA 1
ATOM 976 C C . GLU A 1 121 ? -7.929 -7.067 6.918 1.00 97.19 121 GLU A C 1
ATOM 978 O O . GLU A 1 121 ? -7.604 -5.942 7.300 1.00 97.19 121 GLU A O 1
ATOM 983 N N . PHE A 1 122 ? -9.208 -7.437 6.807 1.00 96.94 122 PHE A N 1
ATOM 984 C CA . PHE A 1 122 ? -10.287 -6.629 7.381 1.00 96.94 122 PHE A CA 1
ATOM 985 C C . PHE A 1 122 ? -10.244 -6.709 8.910 1.00 96.94 122 PHE A C 1
ATOM 987 O O . PHE A 1 122 ? -9.890 -7.752 9.461 1.00 96.94 122 PHE A O 1
ATOM 994 N N . VAL A 1 123 ? -10.623 -5.610 9.565 1.00 92.75 123 VAL A N 1
ATOM 995 C CA . VAL A 1 123 ? -10.798 -5.530 11.028 1.00 92.75 123 VAL A CA 1
ATOM 996 C C . VAL A 1 123 ? -12.219 -5.907 11.421 1.00 92.75 123 VAL A C 1
ATOM 998 O O . VAL A 1 123 ? -13.154 -5.450 10.725 1.00 92.75 123 VAL A O 1
#

Organism: NCBI:txid1364